Protein AF-A0A9X4HGN8-F1 (afdb_monomer)

Foldseek 3Di:
DDPDDDLEAEPDVQDDDPVNVVVCVVVVRQAYDHDAQAQDDPDDDRPHGHDDDDDPVCVVVVVVVVVSHVVRPDD

Sequence (75 aa):
GCNRPLPVYCYPNGDNDERVRQQIADHDYPFALGTGTGIYRGEGDPLNLPRFGVSQRSARNPELLSWRIYRGARP

Secondary structure (DSSP, 8-state):
--SS--SEEE-GGG---HHHHHHHHHTT--EEE-S--S---S-S-GGGB------HHHHH-HHHHHHHHHHHT--

Organism: NCBI:txid2745512

Structure (mmCIF, N/CA/C/O backbone):
data_AF-A0A9X4HGN8-F1
#
_entry.id   AF-A0A9X4HGN8-F1
#
loop_
_atom_site.group_PDB
_atom_site.id
_atom_site.type_symbol
_atom_site.label_atom_id
_atom_site.label_alt_id
_atom_site.label_comp_id
_atom_site.label_asym_id
_atom_site.label_entity_id
_atom_site.label_seq_id
_atom_site.pdbx_PDB_ins_code
_atom_site.Cartn_x
_atom_site.Cartn_y
_atom_site.Cartn_z
_atom_site.occupancy
_atom_site.B_iso_or_equiv
_atom_site.auth_seq_id
_atom_site.auth_comp_id
_atom_site.auth_asym_id
_atom_site.auth_atom_id
_atom_site.pdbx_PDB_model_num
ATOM 1 N N . GLY A 1 1 ? -9.987 -21.529 10.880 1.00 60.78 1 GLY A N 1
ATOM 2 C CA . GLY A 1 1 ? -9.749 -20.107 10.555 1.00 60.78 1 GLY A CA 1
ATOM 3 C C . GLY A 1 1 ? -8.325 -19.738 10.922 1.00 60.78 1 GLY A C 1
ATOM 4 O O . GLY A 1 1 ? -7.730 -20.447 11.723 1.00 60.78 1 GLY A O 1
ATOM 5 N N . CYS A 1 2 ? -7.760 -18.688 10.324 1.00 73.56 2 CYS A N 1
ATOM 6 C CA . CYS A 1 2 ? -6.430 -18.193 10.698 1.00 73.56 2 CYS A CA 1
ATOM 7 C C . CYS A 1 2 ? -6.499 -17.516 12.077 1.00 73.56 2 CYS A C 1
ATOM 9 O O . CYS A 1 2 ? -7.313 -16.619 12.265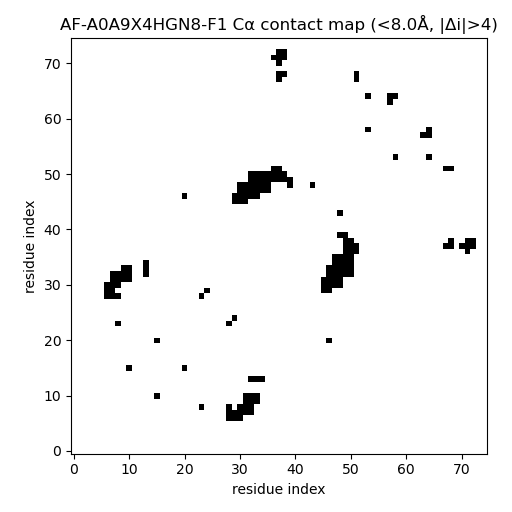 1.00 73.56 2 CYS A O 1
ATOM 11 N N . ASN A 1 3 ? -5.658 -17.932 13.030 1.00 77.25 3 ASN A N 1
ATOM 12 C CA . ASN A 1 3 ? -5.717 -17.443 14.417 1.00 77.25 3 ASN A CA 1
ATOM 13 C C . ASN A 1 3 ? -5.190 -16.010 14.597 1.00 77.25 3 AS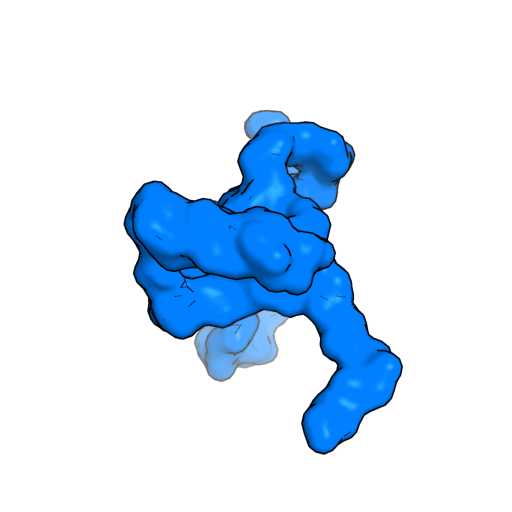N A C 1
ATOM 15 O O . ASN A 1 3 ? -5.437 -15.393 15.628 1.00 77.25 3 ASN A O 1
ATOM 19 N N . ARG A 1 4 ? -4.438 -15.487 13.623 1.00 80.44 4 ARG A N 1
ATOM 20 C CA . ARG A 1 4 ? -3.898 -14.120 13.611 1.00 80.44 4 ARG A CA 1
ATOM 21 C C . ARG A 1 4 ? -3.877 -13.620 12.166 1.00 80.44 4 ARG A C 1
ATOM 23 O O . ARG A 1 4 ? -2.846 -13.761 11.505 1.00 80.44 4 ARG A O 1
ATOM 30 N N . PRO A 1 5 ? -5.005 -13.122 11.635 1.00 80.69 5 PRO A N 1
ATOM 31 C CA . PRO A 1 5 ? -5.008 -12.543 10.301 1.00 80.69 5 PRO A CA 1
ATOM 32 C C . PRO A 1 5 ? -4.029 -11.367 10.252 1.00 80.69 5 PRO A C 1
ATOM 34 O O . PRO A 1 5 ? -3.845 -10.646 11.235 1.00 80.69 5 PRO A O 1
ATOM 37 N N . LEU A 1 6 ? -3.369 -11.195 9.107 1.00 85.25 6 LEU A N 1
ATOM 38 C CA . LEU A 1 6 ? -2.559 -10.006 8.876 1.00 85.25 6 LEU A CA 1
ATOM 39 C C . LEU A 1 6 ? -3.469 -8.770 8.953 1.00 85.25 6 LEU A C 1
ATOM 41 O O . LEU A 1 6 ? -4.590 -8.825 8.444 1.00 85.25 6 LEU A O 1
ATOM 45 N N . PRO A 1 7 ? -2.998 -7.649 9.521 1.00 90.00 7 PRO A N 1
ATOM 46 C CA . PRO A 1 7 ? -3.791 -6.431 9.675 1.00 90.00 7 PRO A CA 1
ATOM 47 C C . PRO A 1 7 ? -3.915 -5.652 8.352 1.00 90.00 7 PRO A C 1
ATOM 49 O O . PRO A 1 7 ? -3.951 -4.428 8.348 1.00 90.00 7 PRO A O 1
ATOM 52 N N . VAL A 1 8 ? -3.899 -6.338 7.209 1.00 93.31 8 VAL A N 1
ATOM 53 C CA . VAL A 1 8 ? -3.944 -5.719 5.886 1.00 93.31 8 VAL A CA 1
ATOM 54 C C . VAL A 1 8 ? -4.794 -6.554 4.941 1.00 93.31 8 VAL A C 1
ATOM 56 O O . VAL A 1 8 ? -4.625 -7.771 4.844 1.00 93.31 8 VAL A O 1
ATOM 59 N N . TYR A 1 9 ? -5.695 -5.883 4.231 1.00 94.25 9 TYR A N 1
ATOM 60 C CA . TYR A 1 9 ? -6.495 -6.475 3.171 1.00 94.25 9 TYR A CA 1
ATOM 61 C C . TYR A 1 9 ? -5.860 -6.231 1.795 1.00 94.25 9 TYR A C 1
ATOM 63 O O . TYR A 1 9 ? -5.297 -5.171 1.522 1.00 94.25 9 TYR A O 1
ATOM 71 N N . CYS A 1 10 ? -5.966 -7.203 0.893 1.00 93.69 10 CYS A N 1
ATOM 72 C CA . CYS A 1 10 ? -5.494 -7.075 -0.483 1.00 93.69 10 CYS A CA 1
ATOM 73 C C . CYS A 1 10 ? -6.687 -7.176 -1.426 1.00 93.69 10 CYS A C 1
ATOM 75 O O . CYS A 1 10 ? -7.215 -8.272 -1.611 1.00 93.69 10 CYS A O 1
ATOM 77 N N . TYR A 1 11 ? -7.079 -6.064 -2.054 1.00 95.31 11 TYR A N 1
ATOM 78 C CA . TYR A 1 11 ? -8.140 -6.092 -3.058 1.00 95.31 11 TYR A CA 1
ATOM 79 C C . TYR A 1 11 ? -7.742 -7.003 -4.225 1.00 95.31 11 TYR A C 1
ATOM 81 O O . TYR A 1 11 ? -6.689 -6.776 -4.846 1.00 95.31 11 TYR A O 1
ATOM 89 N N . PRO A 1 12 ? -8.558 -8.016 -4.563 1.00 93.12 12 PRO A N 1
ATOM 90 C CA . PRO A 1 12 ? -8.372 -8.788 -5.784 1.00 93.12 12 PRO A CA 1
ATOM 91 C C . PRO A 1 12 ? -8.331 -7.843 -6.987 1.00 93.12 12 PRO A C 1
ATOM 93 O O . PRO A 1 12 ? -9.168 -6.956 -7.100 1.00 93.12 12 PRO A O 1
ATOM 96 N N . ASN A 1 13 ? -7.305 -7.965 -7.834 1.00 89.88 13 ASN A N 1
ATOM 97 C CA . ASN A 1 13 ? -7.019 -7.063 -8.967 1.00 89.88 13 ASN A CA 1
ATOM 98 C C . ASN A 1 13 ? -6.866 -5.564 -8.630 1.00 89.88 13 ASN A C 1
ATOM 100 O O . ASN A 1 13 ? -6.510 -4.778 -9.503 1.00 89.88 13 ASN A O 1
ATOM 104 N N . GLY A 1 14 ? -7.007 -5.167 -7.362 1.00 91.38 14 GLY A N 1
ATOM 105 C CA . GLY A 1 14 ? -7.131 -3.767 -6.967 1.00 91.38 14 GLY A CA 1
ATOM 106 C C . GLY A 1 14 ? -8.558 -3.217 -7.031 1.00 91.38 14 GLY A C 1
ATOM 107 O O . GLY A 1 14 ? -8.743 -2.031 -6.770 1.00 91.38 14 GLY A O 1
ATOM 108 N N . ASP A 1 15 ? -9.547 -4.053 -7.347 1.00 93.19 15 ASP A N 1
ATOM 109 C CA . ASP A 1 15 ? -10.937 -3.639 -7.494 1.00 93.19 15 ASP A CA 1
ATOM 110 C C . ASP A 1 15 ? -11.536 -3.319 -6.125 1.00 93.19 15 ASP A C 1
ATOM 112 O O . ASP A 1 15 ? -11.565 -4.151 -5.215 1.00 93.19 15 ASP A O 1
ATOM 116 N N . ASN A 1 16 ? -12.004 -2.086 -5.976 1.00 94.06 16 ASN A N 1
ATOM 117 C CA . ASN A 1 16 ? -12.678 -1.627 -4.777 1.00 94.06 16 ASN A CA 1
ATOM 118 C C . ASN A 1 16 ? -13.689 -0.539 -5.130 1.00 94.06 16 ASN A C 1
ATOM 120 O O . ASN A 1 16 ? -13.419 0.337 -5.949 1.00 94.06 16 ASN A O 1
ATOM 124 N N . ASP A 1 17 ? -14.854 -0.624 -4.502 1.00 94.44 17 ASP A N 1
ATOM 125 C CA . ASP A 1 17 ? -15.877 0.411 -4.478 1.00 94.44 17 ASP A CA 1
ATOM 126 C C . ASP A 1 17 ? -16.202 0.750 -3.015 1.00 94.44 17 ASP A C 1
ATOM 128 O O . ASP A 1 17 ? -15.670 0.144 -2.078 1.00 94.44 17 ASP A O 1
ATOM 132 N N . GLU A 1 18 ? -17.076 1.728 -2.801 1.00 94.50 18 GLU A N 1
ATOM 133 C CA . GLU A 1 18 ? -17.473 2.156 -1.458 1.00 94.50 18 GLU A CA 1
ATOM 134 C C . GLU A 1 18 ? -18.080 1.014 -0.629 1.00 94.50 18 GLU A C 1
ATOM 136 O O . GLU A 1 18 ? -17.789 0.880 0.558 1.00 94.50 18 GLU A O 1
ATOM 141 N N . ARG A 1 19 ? -18.842 0.117 -1.265 1.00 95.69 19 ARG A N 1
ATOM 142 C CA . ARG A 1 19 ? -19.467 -1.031 -0.599 1.00 95.69 19 ARG A CA 1
ATOM 143 C C . ARG A 1 19 ? -18.423 -2.025 -0.088 1.00 95.69 19 ARG A C 1
ATOM 145 O O . ARG A 1 19 ? -18.531 -2.495 1.042 1.00 95.69 19 ARG A O 1
ATOM 152 N N . VAL A 1 20 ? -17.415 -2.359 -0.895 1.00 94.69 20 VAL A N 1
ATOM 153 C CA . VAL A 1 20 ? -16.309 -3.240 -0.485 1.00 94.69 20 VAL A CA 1
ATOM 154 C C . VAL A 1 20 ? -15.479 -2.574 0.610 1.00 94.69 20 VAL A C 1
ATOM 156 O O . VAL A 1 20 ? -15.116 -3.232 1.584 1.00 94.69 20 VAL A O 1
ATOM 159 N N . ARG A 1 21 ? -15.216 -1.270 0.490 1.00 94.25 21 ARG A N 1
ATOM 160 C CA . ARG A 1 21 ? -14.480 -0.506 1.506 1.00 94.25 21 ARG A CA 1
ATOM 161 C C . ARG A 1 21 ? -15.210 -0.488 2.849 1.00 94.25 21 ARG A C 1
ATOM 163 O O . ARG A 1 21 ? -14.559 -0.668 3.873 1.00 94.25 21 ARG A O 1
ATOM 170 N N . GLN A 1 22 ? -16.538 -0.350 2.842 1.00 94.12 22 GLN A N 1
ATOM 171 C CA . GLN A 1 22 ? -17.348 -0.428 4.057 1.00 94.12 22 GLN A CA 1
ATOM 172 C C . GLN A 1 22 ? -17.220 -1.801 4.721 1.00 94.12 22 GLN A C 1
ATOM 174 O O . GLN A 1 22 ? -16.939 -1.877 5.908 1.00 94.12 22 GLN A O 1
ATOM 179 N N . GLN A 1 23 ? -17.326 -2.886 3.948 1.00 94.06 23 GLN A N 1
ATOM 180 C CA . GLN A 1 23 ? -17.158 -4.237 4.494 1.00 94.06 23 GLN A CA 1
ATOM 181 C C . GLN A 1 23 ? -15.773 -4.439 5.117 1.00 94.06 23 GLN A C 1
ATOM 183 O O . GLN A 1 23 ? -15.648 -5.027 6.181 1.00 94.06 23 GLN A O 1
ATOM 188 N N . ILE A 1 24 ? -14.716 -3.930 4.492 1.00 92.69 24 ILE A N 1
ATOM 189 C CA . ILE A 1 24 ? -13.363 -4.028 5.054 1.00 92.69 24 ILE A CA 1
ATOM 190 C C . ILE A 1 24 ? -13.261 -3.291 6.392 1.00 92.69 24 ILE A C 1
ATOM 192 O O . ILE A 1 24 ? -12.658 -3.825 7.323 1.00 92.69 24 ILE A O 1
ATOM 196 N N . ALA A 1 25 ? -13.874 -2.110 6.497 1.00 89.62 25 ALA A N 1
ATOM 197 C CA . ALA A 1 25 ? -13.936 -1.357 7.745 1.00 89.62 25 ALA A CA 1
ATOM 198 C C . ALA A 1 25 ? -14.740 -2.101 8.826 1.00 89.62 25 ALA A C 1
ATOM 200 O O . ALA A 1 25 ? -14.272 -2.202 9.955 1.00 89.62 25 ALA A O 1
ATOM 201 N N . ASP A 1 26 ? -15.886 -2.692 8.471 1.00 92.69 26 ASP A N 1
ATOM 202 C CA . ASP A 1 26 ? -16.728 -3.485 9.384 1.00 92.69 26 ASP A CA 1
ATOM 203 C C . ASP A 1 26 ? -16.012 -4.749 9.904 1.00 92.69 26 ASP A C 1
ATOM 205 O O . ASP A 1 26 ? -16.367 -5.296 10.946 1.00 92.69 26 ASP A O 1
ATOM 209 N N . HIS A 1 27 ? -15.001 -5.222 9.172 1.00 90.25 27 HIS A N 1
ATOM 210 C CA . HIS A 1 27 ? -14.143 -6.349 9.534 1.00 90.25 27 HIS A CA 1
ATOM 211 C C . HIS A 1 27 ? -12.857 -5.930 10.275 1.00 90.25 27 HIS A C 1
ATOM 213 O O . HIS A 1 27 ? -11.940 -6.744 10.414 1.00 90.25 27 HIS A O 1
ATOM 219 N N . AS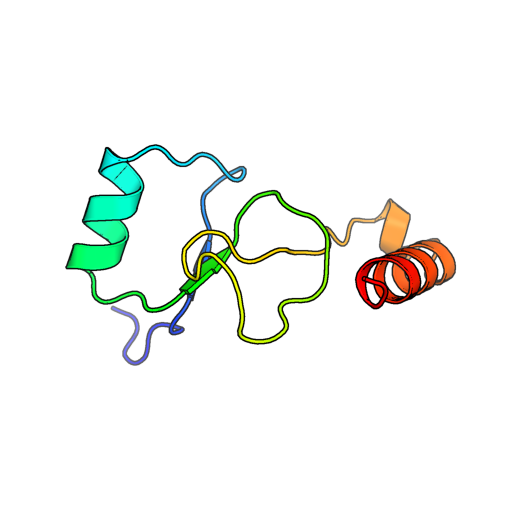P A 1 28 ? -12.783 -4.679 10.743 1.00 90.50 28 ASP A N 1
ATOM 220 C CA . ASP A 1 28 ? -11.677 -4.115 11.524 1.00 90.50 28 ASP A CA 1
ATOM 221 C C . ASP A 1 28 ? -10.309 -4.189 10.827 1.00 90.50 28 ASP A C 1
ATOM 223 O O . ASP A 1 28 ? -9.262 -4.265 11.476 1.00 90.50 28 ASP A O 1
ATOM 227 N N . TYR A 1 29 ? -10.275 -4.160 9.491 1.00 92.81 29 TYR A N 1
ATOM 228 C CA . TYR A 1 29 ? -9.010 -4.046 8.772 1.00 92.81 29 TYR A CA 1
ATOM 229 C C . TYR A 1 29 ? -8.501 -2.601 8.829 1.00 92.81 29 TYR A C 1
ATOM 231 O O . TYR A 1 29 ? -9.117 -1.711 8.242 1.00 92.81 29 TYR A O 1
ATOM 239 N N . PRO A 1 30 ? -7.339 -2.345 9.458 1.00 93.06 30 PRO A N 1
ATOM 240 C CA . PRO A 1 30 ? -6.809 -0.990 9.559 1.00 93.06 30 PRO A CA 1
ATOM 241 C C . PRO A 1 30 ? -6.147 -0.519 8.258 1.00 93.06 30 PRO A C 1
ATOM 243 O O . PRO A 1 30 ? -5.951 0.679 8.079 1.00 93.06 30 PRO A O 1
ATOM 246 N N . PHE A 1 31 ? -5.782 -1.444 7.362 1.00 95.25 31 PHE A N 1
ATOM 247 C CA . PHE A 1 31 ? -5.075 -1.142 6.121 1.00 95.25 31 PHE A CA 1
ATOM 248 C C . PHE A 1 31 ? -5.590 -1.972 4.945 1.00 95.25 31 PHE A C 1
ATOM 250 O O . PHE A 1 31 ? -5.940 -3.143 5.110 1.00 95.25 31 PHE A O 1
ATOM 257 N N . ALA A 1 32 ? -5.533 -1.411 3.735 1.00 95.88 32 ALA A N 1
ATOM 258 C CA . ALA A 1 32 ? -5.726 -2.174 2.505 1.00 95.88 32 ALA A CA 1
ATOM 259 C C . ALA A 1 32 ? -4.797 -1.718 1.369 1.00 95.88 32 ALA A C 1
ATOM 261 O O . ALA A 1 32 ? -4.515 -0.531 1.222 1.00 95.88 32 ALA A O 1
ATOM 262 N N . LEU A 1 33 ? -4.313 -2.665 0.557 1.00 95.31 33 LEU A N 1
ATOM 263 C CA . LEU A 1 33 ? -3.431 -2.394 -0.584 1.00 95.31 33 LEU A CA 1
ATOM 264 C C . LEU A 1 33 ? -4.231 -2.060 -1.846 1.00 95.31 33 LEU A C 1
ATOM 266 O O . LEU A 1 33 ? -4.890 -2.938 -2.404 1.00 95.31 33 LEU A O 1
ATOM 270 N N . GLY A 1 34 ? -4.091 -0.831 -2.336 1.00 93.12 34 GLY A N 1
ATOM 271 C CA . GLY A 1 34 ? -4.715 -0.350 -3.566 1.00 93.12 34 GLY A CA 1
ATOM 272 C C . GLY A 1 34 ? -3.899 -0.603 -4.837 1.00 93.12 34 GLY A C 1
ATOM 273 O O . GLY A 1 34 ? -3.029 -1.475 -4.902 1.00 93.12 34 GLY A O 1
ATOM 274 N N . THR A 1 35 ? -4.180 0.178 -5.881 1.00 90.12 35 THR A N 1
ATOM 275 C CA . THR A 1 35 ? -3.497 0.105 -7.192 1.00 90.12 35 THR A CA 1
ATOM 276 C C . THR A 1 35 ? -2.409 1.158 -7.383 1.00 90.12 35 THR A C 1
ATOM 278 O O . THR A 1 35 ? -1.610 1.044 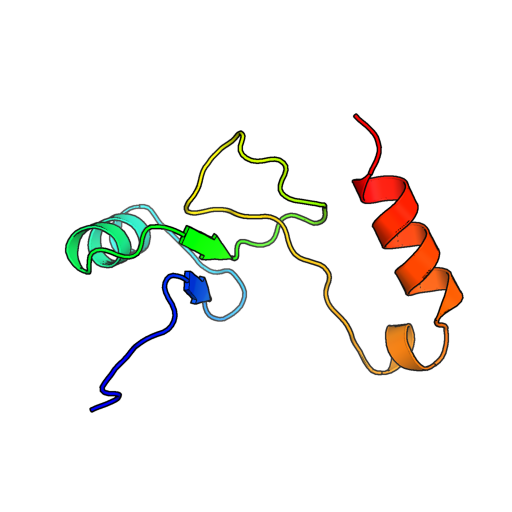-8.315 1.00 90.12 35 THR A O 1
ATOM 281 N N . GLY A 1 36 ? -2.343 2.156 -6.497 1.00 89.44 36 GLY A N 1
ATOM 282 C CA . GLY A 1 36 ? -1.304 3.181 -6.519 1.00 89.44 36 GLY A CA 1
ATOM 283 C C . GLY A 1 36 ? 0.099 2.579 -6.415 1.00 89.44 36 GLY A C 1
ATOM 284 O O . GLY A 1 36 ? 0.306 1.550 -5.773 1.00 89.44 36 GLY A O 1
ATOM 285 N N . THR A 1 37 ? 1.079 3.223 -7.048 1.00 89.94 37 THR A N 1
ATOM 286 C CA . THR A 1 37 ? 2.492 2.826 -6.974 1.00 89.94 37 THR A CA 1
ATOM 287 C C . THR A 1 37 ? 3.268 3.832 -6.137 1.00 89.94 37 THR A C 1
ATOM 289 O O . THR A 1 37 ? 3.232 5.021 -6.434 1.00 89.94 37 THR A O 1
ATOM 292 N N . GLY A 1 38 ? 3.994 3.369 -5.120 1.00 91.88 38 GLY A N 1
ATOM 293 C CA . GLY A 1 38 ? 4.725 4.258 -4.219 1.00 91.88 38 GLY A CA 1
ATOM 294 C C . GLY A 1 38 ? 5.062 3.625 -2.874 1.00 91.88 38 GLY A C 1
ATOM 295 O O . GLY A 1 38 ? 4.879 2.425 -2.672 1.00 91.88 38 GLY A O 1
ATOM 296 N N . ILE A 1 39 ? 5.564 4.459 -1.964 1.00 91.88 39 ILE A N 1
ATOM 297 C CA . ILE A 1 39 ? 5.913 4.087 -0.592 1.00 91.88 39 ILE A CA 1
ATOM 298 C C . ILE A 1 39 ? 4.917 4.755 0.349 1.00 91.88 39 ILE A C 1
ATOM 300 O O . ILE A 1 39 ? 4.772 5.976 0.329 1.00 91.88 39 ILE A O 1
ATOM 304 N N . TYR A 1 40 ? 4.252 3.963 1.187 1.00 92.25 40 TYR A N 1
ATOM 305 C CA . TYR A 1 40 ? 3.411 4.506 2.247 1.00 92.25 40 TYR A CA 1
ATOM 306 C C . TYR A 1 40 ? 4.273 5.168 3.326 1.00 92.25 40 TYR A C 1
ATOM 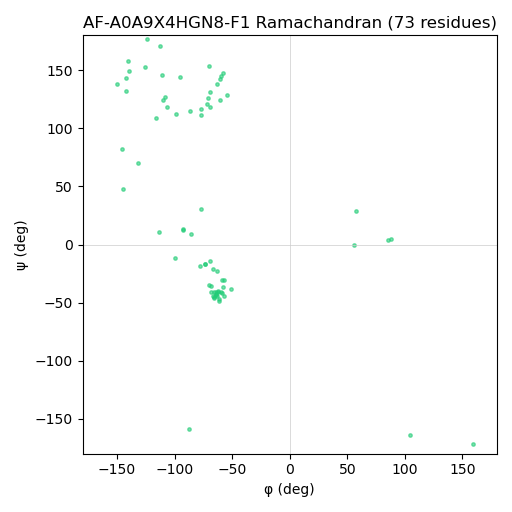308 O O . TYR A 1 40 ? 5.246 4.577 3.795 1.00 92.25 40 TYR A O 1
ATOM 316 N N . ARG A 1 41 ? 3.914 6.395 3.717 1.00 90.69 41 ARG A N 1
ATOM 317 C CA . ARG A 1 41 ? 4.666 7.213 4.685 1.00 90.69 41 ARG A CA 1
ATOM 318 C C . ARG A 1 41 ? 3.929 7.468 5.999 1.00 90.69 41 ARG A C 1
ATOM 320 O O . ARG A 1 41 ? 4.387 8.279 6.789 1.00 90.69 41 ARG A O 1
ATOM 327 N N . GLY A 1 42 ? 2.813 6.780 6.236 1.00 91.31 42 GLY A N 1
ATOM 328 C CA . GLY A 1 42 ? 1.959 7.033 7.402 1.00 91.31 42 GLY A CA 1
ATOM 329 C C . GLY A 1 42 ? 0.899 8.117 7.182 1.00 91.31 42 GLY A C 1
ATOM 330 O O . GLY A 1 42 ? 0.179 8.443 8.116 1.00 91.31 42 GLY A O 1
ATOM 331 N N . GLU A 1 43 ? 0.788 8.650 5.964 1.00 90.50 43 GLU A N 1
ATOM 332 C CA . GLU A 1 43 ? -0.193 9.666 5.574 1.00 90.50 43 GLU A CA 1
ATOM 333 C C . GLU A 1 43 ? -0.988 9.204 4.345 1.00 90.50 43 GLU A C 1
ATOM 335 O O . GLU A 1 43 ? -0.480 8.439 3.517 1.00 90.50 43 GLU A O 1
ATOM 340 N N . GLY A 1 44 ? -2.219 9.700 4.208 1.00 90.50 44 GLY A N 1
ATOM 341 C CA . GLY A 1 44 ? -3.131 9.369 3.112 1.00 90.50 44 GLY A CA 1
ATOM 342 C C . GLY A 1 44 ? -4.249 8.409 3.522 1.00 90.50 44 GLY A C 1
ATOM 343 O O . GLY A 1 44 ? -4.532 8.231 4.703 1.00 90.50 44 GLY A O 1
ATOM 344 N N . ASP A 1 45 ? -4.908 7.818 2.527 1.00 93.12 45 ASP A N 1
ATOM 345 C CA . ASP A 1 45 ? -6.014 6.880 2.726 1.00 93.12 45 ASP A CA 1
ATOM 346 C C . ASP A 1 45 ? -5.488 5.493 3.155 1.00 93.12 45 ASP A C 1
ATOM 348 O O . ASP A 1 45 ? -4.867 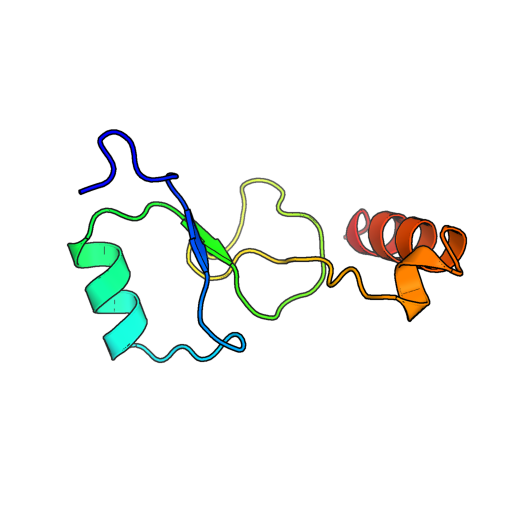4.799 2.339 1.00 93.12 45 ASP A O 1
ATOM 352 N N . PRO A 1 46 ? -5.731 5.050 4.404 1.00 93.06 46 PRO A N 1
ATOM 353 C CA . PRO A 1 46 ? -5.209 3.782 4.909 1.00 93.06 46 PRO A CA 1
ATOM 354 C C . PRO A 1 46 ? -5.819 2.564 4.202 1.00 93.06 46 PRO A C 1
ATOM 356 O O . PRO A 1 46 ? -5.208 1.496 4.178 1.00 93.06 46 PRO A O 1
ATOM 359 N N . LEU A 1 47 ? -6.987 2.716 3.568 1.00 94.25 47 LEU A N 1
ATOM 360 C CA . LEU A 1 47 ? -7.637 1.659 2.794 1.00 94.25 47 LEU A CA 1
ATOM 361 C C . LEU A 1 47 ? -7.262 1.694 1.305 1.00 94.25 47 LEU A C 1
ATOM 363 O O . LEU A 1 47 ? -7.898 1.012 0.500 1.00 94.25 47 LEU A O 1
ATOM 367 N N . ASN A 1 48 ? -6.234 2.465 0.936 1.00 94.38 48 ASN A N 1
ATOM 368 C CA . ASN A 1 48 ? -5.715 2.570 -0.425 1.00 94.38 48 ASN A CA 1
ATOM 369 C C . ASN A 1 48 ? -4.183 2.747 -0.437 1.00 94.38 48 ASN A C 1
ATOM 371 O O . ASN A 1 48 ? -3.635 3.620 -1.114 1.00 94.38 48 ASN A O 1
ATOM 375 N N . LEU A 1 49 ? -3.472 1.916 0.328 1.00 95.25 49 LEU A N 1
ATOM 376 C CA . LEU A 1 49 ? -2.016 1.980 0.419 1.00 95.25 49 LEU A CA 1
ATOM 377 C C . LEU A 1 49 ? -1.355 1.674 -0.937 1.00 95.25 49 LEU A C 1
ATOM 379 O O . LEU A 1 49 ? -1.759 0.722 -1.618 1.00 95.25 49 LEU A O 1
ATOM 383 N N . PRO A 1 50 ? -0.306 2.422 -1.325 1.00 94.31 50 PRO A N 1
ATOM 384 C CA . PRO A 1 50 ? 0.433 2.151 -2.548 1.00 94.31 50 PRO A CA 1
ATOM 385 C C . PRO A 1 50 ? 1.254 0.855 -2.446 1.00 94.31 50 PRO A C 1
ATOM 387 O O . PRO A 1 50 ? 1.686 0.448 -1.367 1.00 94.31 50 PRO A O 1
ATOM 390 N N . ARG A 1 51 ? 1.518 0.219 -3.593 1.00 92.69 51 ARG A N 1
ATOM 391 C CA . ARG A 1 51 ? 2.291 -1.029 -3.701 1.00 92.69 51 ARG A CA 1
ATOM 392 C C . ARG A 1 51 ? 3.218 -1.040 -4.917 1.00 92.69 51 ARG A C 1
ATOM 394 O O . ARG A 1 51 ? 2.962 -0.376 -5.917 1.00 92.69 51 ARG A O 1
ATOM 401 N N . PHE A 1 52 ? 4.261 -1.869 -4.883 1.00 91.38 52 PHE A N 1
ATOM 402 C CA . PHE A 1 52 ? 5.069 -2.182 -6.066 1.00 91.38 52 PHE A CA 1
ATOM 403 C C . PHE A 1 52 ? 4.773 -3.599 -6.552 1.00 91.38 52 PHE A C 1
ATOM 405 O O . PHE A 1 52 ? 5.029 -4.574 -5.852 1.00 91.38 52 PHE A O 1
ATOM 412 N N . GLY A 1 53 ? 4.273 -3.724 -7.781 1.00 86.94 53 GLY A N 1
ATOM 413 C CA . GLY A 1 53 ? 4.152 -5.026 -8.431 1.00 86.94 53 GLY A CA 1
ATOM 414 C C . GLY A 1 53 ? 5.531 -5.594 -8.773 1.00 86.94 53 GLY A C 1
ATOM 415 O O . GLY A 1 53 ? 6.259 -5.008 -9.582 1.00 86.94 53 GLY A O 1
ATOM 416 N N . VAL A 1 54 ? 5.869 -6.745 -8.190 1.00 87.81 54 VAL A N 1
ATOM 417 C CA . VAL A 1 54 ? 7.055 -7.529 -8.552 1.00 87.81 54 VAL A CA 1
ATOM 418 C C . VAL A 1 54 ? 6.616 -8.647 -9.490 1.00 87.81 54 VAL A C 1
ATOM 420 O O . VAL A 1 54 ? 5.882 -9.552 -9.112 1.00 87.81 54 VAL A O 1
ATOM 423 N N . SER A 1 55 ? 7.054 -8.557 -10.741 1.00 87.38 55 SER A N 1
ATOM 424 C CA . SER A 1 55 ? 6.806 -9.565 -11.777 1.00 87.38 55 SER A CA 1
ATOM 425 C C . SER A 1 55 ? 8.112 -10.247 -12.178 1.00 87.38 55 SER A C 1
ATOM 42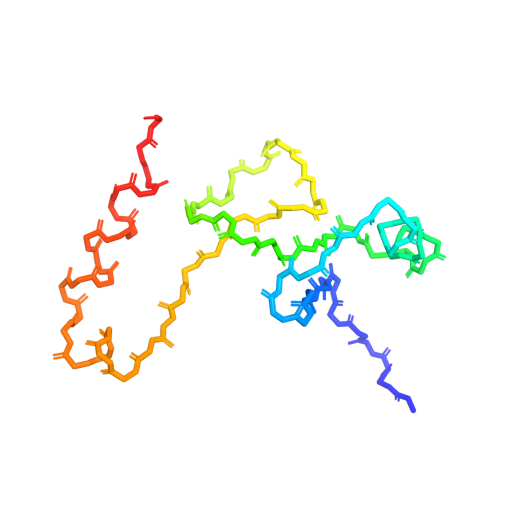7 O O . SER A 1 55 ? 9.189 -9.744 -11.861 1.00 87.38 55 SER A O 1
ATOM 429 N N . GLN A 1 56 ? 8.042 -11.322 -12.967 1.00 89.56 56 GLN A N 1
ATOM 430 C CA . GLN A 1 56 ? 9.223 -11.933 -13.601 1.00 89.56 56 GLN A CA 1
ATOM 431 C C . GLN A 1 56 ? 10.080 -10.904 -14.356 1.00 89.56 56 GLN A C 1
ATOM 433 O O . GLN A 1 56 ? 11.305 -10.942 -14.288 1.00 89.56 56 GLN A O 1
ATOM 438 N N . ARG A 1 57 ? 9.451 -9.926 -15.023 1.00 86.62 57 ARG A N 1
ATOM 439 C CA . ARG A 1 57 ? 10.167 -8.835 -15.701 1.00 86.62 57 ARG A CA 1
ATOM 440 C C . ARG A 1 57 ? 10.956 -7.977 -14.713 1.00 86.62 57 ARG A C 1
ATOM 442 O O . ARG A 1 57 ? 12.104 -7.652 -14.987 1.00 86.62 57 ARG A O 1
ATOM 449 N N . SER A 1 58 ? 10.350 -7.622 -13.583 1.00 82.62 58 SER A N 1
ATOM 450 C CA . SER A 1 58 ? 10.998 -6.836 -12.526 1.00 82.62 58 SER A CA 1
ATOM 451 C C . SER A 1 58 ? 12.083 -7.635 -11.800 1.00 82.62 58 SER A C 1
ATOM 453 O O . SER A 1 58 ? 13.108 -7.073 -11.450 1.00 82.62 58 SER A O 1
ATOM 455 N N . ALA A 1 59 ? 11.889 -8.943 -11.621 1.00 83.94 59 ALA A N 1
ATOM 456 C CA . ALA A 1 59 ? 12.875 -9.835 -11.015 1.00 83.94 59 ALA A CA 1
ATOM 457 C C . ALA A 1 59 ? 14.111 -10.038 -11.908 1.00 83.94 59 ALA A C 1
ATOM 459 O O . ALA A 1 59 ? 15.225 -10.113 -11.405 1.00 83.94 59 ALA A O 1
ATOM 460 N N . ARG A 1 60 ? 13.927 -10.082 -13.236 1.00 90.38 60 ARG A N 1
ATOM 461 C CA . ARG A 1 60 ? 15.025 -10.162 -14.217 1.00 90.38 60 ARG A CA 1
ATOM 462 C C . ARG A 1 60 ? 15.805 -8.854 -14.391 1.00 90.38 60 ARG A C 1
ATOM 464 O O . ARG A 1 60 ? 16.886 -8.891 -14.957 1.00 90.38 60 ARG A O 1
ATOM 471 N N . ASN A 1 61 ? 15.242 -7.730 -13.950 1.00 89.25 61 ASN A N 1
ATOM 472 C CA . ASN A 1 61 ? 15.801 -6.384 -14.107 1.00 89.25 61 ASN A CA 1
ATOM 473 C C . ASN A 1 61 ? 15.734 -5.675 -12.743 1.00 89.25 61 ASN A C 1
ATOM 475 O O . ASN A 1 61 ? 14.865 -4.817 -12.541 1.00 89.25 61 ASN A O 1
ATOM 479 N N . PRO A 1 62 ? 16.549 -6.087 -11.755 1.00 87.94 62 PRO A N 1
ATOM 480 C CA . PRO A 1 62 ? 16.462 -5.573 -10.387 1.00 87.94 62 PRO A CA 1
ATOM 481 C C . PRO A 1 62 ? 16.607 -4.045 -10.316 1.00 87.94 62 PRO A C 1
ATOM 483 O O . PRO A 1 62 ? 15.956 -3.401 -9.495 1.00 87.94 62 PRO A O 1
ATOM 486 N N . GLU A 1 63 ? 17.366 -3.437 -11.226 1.00 93.44 63 GLU A N 1
ATOM 487 C CA . GLU A 1 63 ? 17.492 -1.989 -11.386 1.00 93.44 63 GLU A CA 1
ATOM 488 C C . GLU A 1 63 ? 16.156 -1.290 -11.672 1.00 93.44 63 GLU A C 1
ATOM 490 O O . GLU A 1 63 ? 15.946 -0.167 -11.212 1.00 93.44 63 GLU A O 1
ATOM 495 N N . LEU A 1 64 ? 15.207 -1.952 -12.345 1.00 89.62 64 LEU A N 1
ATOM 496 C CA . LEU A 1 64 ? 13.867 -1.408 -12.566 1.00 89.62 64 LEU A CA 1
ATOM 497 C C . LEU A 1 64 ? 13.072 -1.328 -11.258 1.00 89.62 64 LEU A C 1
ATOM 499 O O . LEU A 1 64 ? 12.362 -0.346 -11.030 1.00 89.62 64 LEU A O 1
ATOM 503 N N . LEU A 1 65 ? 13.173 -2.347 -10.396 1.00 90.00 65 LEU A N 1
ATOM 504 C CA . LEU A 1 65 ? 12.554 -2.305 -9.070 1.00 90.00 65 LEU A CA 1
ATOM 505 C C . LEU A 1 65 ? 13.220 -1.225 -8.207 1.00 90.00 65 LEU A C 1
ATOM 507 O O . LEU A 1 65 ? 12.514 -0.402 -7.625 1.00 90.0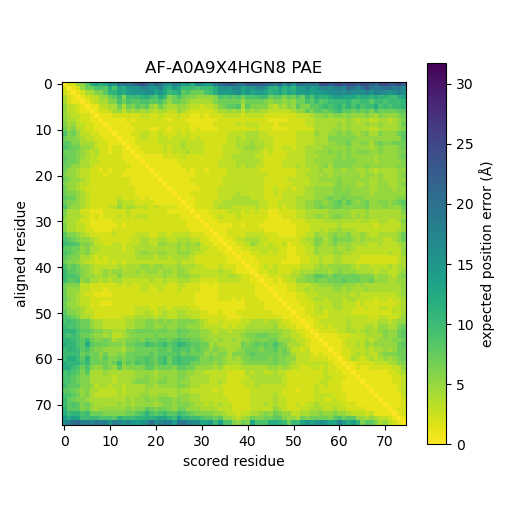0 65 LEU A O 1
ATOM 511 N N . SER A 1 66 ? 14.554 -1.164 -8.202 1.00 91.25 66 SER A N 1
ATOM 512 C CA . SER A 1 66 ? 15.320 -0.129 -7.498 1.00 91.25 66 SER A CA 1
ATOM 513 C C . SER A 1 66 ? 14.931 1.281 -7.946 1.00 91.25 66 SER A C 1
ATOM 515 O O . SER A 1 66 ? 14.688 2.155 -7.115 1.00 91.25 66 SER A O 1
ATOM 517 N N . TRP A 1 67 ? 14.784 1.505 -9.254 1.00 90.44 67 TRP A N 1
ATOM 518 C CA . TRP A 1 67 ? 14.340 2.785 -9.803 1.00 90.44 67 TRP A CA 1
ATOM 519 C C . TRP A 1 67 ? 12.910 3.143 -9.376 1.00 90.44 67 TRP A C 1
ATOM 521 O O . TRP A 1 67 ? 12.646 4.294 -9.026 1.00 90.44 67 TRP A O 1
ATOM 531 N N . ARG A 1 68 ? 11.983 2.175 -9.351 1.00 90.69 68 ARG A N 1
ATOM 532 C CA . ARG A 1 68 ? 10.601 2.396 -8.884 1.00 90.69 68 ARG A CA 1
ATOM 533 C C . ARG A 1 68 ? 10.551 2.778 -7.407 1.00 90.69 68 ARG A C 1
ATOM 535 O O . ARG A 1 68 ? 9.837 3.718 -7.065 1.00 90.69 68 ARG A O 1
ATOM 542 N N . ILE A 1 69 ? 11.334 2.108 -6.561 1.00 91.38 69 ILE A N 1
ATOM 543 C CA . ILE A 1 69 ? 11.469 2.452 -5.137 1.00 91.38 69 ILE A CA 1
ATOM 544 C C . ILE A 1 69 ? 12.035 3.868 -4.996 1.00 91.38 69 ILE A C 1
ATOM 546 O O . ILE A 1 69 ? 11.452 4.696 -4.304 1.00 91.38 69 ILE A O 1
ATOM 550 N N . TYR A 1 70 ? 13.117 4.183 -5.712 1.00 92.12 70 TYR A N 1
ATOM 551 C CA . TYR A 1 70 ? 13.735 5.510 -5.707 1.00 92.12 70 TYR A CA 1
ATOM 552 C C . TYR A 1 70 ? 12.774 6.624 -6.146 1.00 92.12 70 TYR A C 1
ATOM 554 O O . TYR A 1 70 ? 12.739 7.689 -5.533 1.00 92.12 70 TYR A O 1
ATOM 562 N N . ARG A 1 71 ? 11.960 6.386 -7.183 1.00 90.44 71 ARG A N 1
ATOM 563 C CA . ARG A 1 71 ? 10.908 7.318 -7.619 1.00 90.44 71 ARG A CA 1
ATOM 564 C C . ARG A 1 71 ? 9.794 7.451 -6.582 1.00 90.44 71 ARG A C 1
ATOM 566 O O . ARG A 1 71 ? 9.398 8.571 -6.298 1.00 90.44 71 ARG A O 1
ATOM 573 N N . GLY A 1 72 ? 9.324 6.345 -6.003 1.00 87.69 72 GLY A N 1
ATOM 574 C CA . GLY A 1 72 ? 8.290 6.354 -4.961 1.00 87.69 72 GLY A CA 1
ATOM 575 C C . GLY A 1 72 ? 8.753 6.937 -3.622 1.00 87.69 72 GLY A C 1
ATOM 576 O O . GLY A 1 72 ? 7.926 7.253 -2.775 1.00 87.69 72 GLY A O 1
ATOM 577 N N . ALA A 1 73 ? 10.064 7.101 -3.427 1.00 87.62 73 ALA A N 1
ATOM 578 C CA . ALA A 1 73 ? 10.657 7.785 -2.284 1.00 87.62 73 ALA A CA 1
ATOM 579 C C . ALA A 1 73 ? 10.764 9.311 -2.475 1.00 87.62 73 ALA A C 1
ATOM 581 O O . ALA A 1 73 ? 11.389 9.986 -1.652 1.00 87.62 73 ALA A O 1
ATOM 582 N N . ARG A 1 74 ? 10.176 9.885 -3.525 1.00 83.50 74 ARG A N 1
ATOM 583 C CA . ARG A 1 74 ? 10.175 11.335 -3.753 1.00 83.50 74 ARG A CA 1
ATOM 584 C C . ARG A 1 74 ? 8.777 11.930 -3.581 1.00 83.50 74 ARG A C 1
ATOM 586 O O . ARG A 1 74 ? 7.823 11.208 -3.859 1.00 83.50 74 ARG A O 1
ATOM 593 N N . PRO A 1 75 ? 8.676 13.178 -3.077 1.00 64.81 75 PRO A N 1
ATOM 594 C CA . PRO A 1 75 ? 7.410 13.905 -3.004 1.00 64.81 75 PRO A CA 1
ATOM 595 C C . PRO A 1 75 ? 6.771 14.082 -4.383 1.00 64.81 75 PRO A C 1
ATOM 597 O O . PRO A 1 75 ? 7.537 14.192 -5.373 1.00 64.81 75 PRO A O 1
#

Solvent-accessible surface area (backbone atoms only — not comparable to full-atom values): 4602 Å² total; per-residue (Å²): 131,77,94,73,71,71,69,56,43,73,41,70,99,38,64,77,52,72,71,56,50,50,51,42,52,77,67,69,42,72,27,20,42,33,74,45,73,37,61,74,79,92,71,79,60,49,73,48,29,38,40,80,89,82,45,74,70,36,68,77,34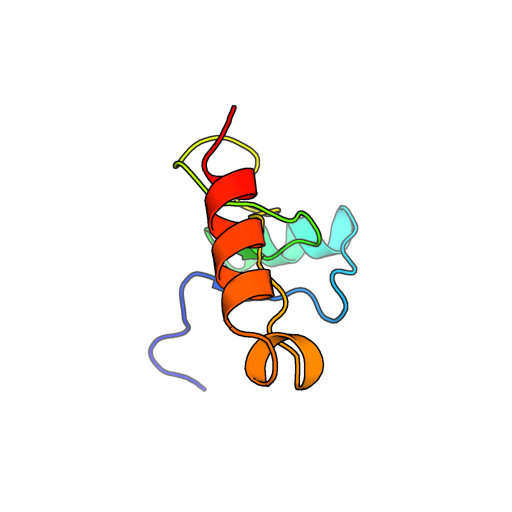,54,67,58,48,52,50,50,52,59,56,31,72,49,135

Nearest PDB structures (foldseek):
  6yef-assembly1_i  TM=2.967E-01  e=7.250E+00  Staphylococcus aureus subsp. aureus NCTC 8325
  6lgl-assembly1_W-60  TM=2.112E-01  e=9.512E+00  Human alphaherpesvirus 3

Mean predicted aligned error: 4.31 Å

pLDDT: mean 89.89, std 6.15, range [60.78, 95.88]

Radius of gyration: 14.35 Å; Cα contacts (8 Å, |Δi|>4): 82; chains: 1; bounding box: 37×34×30 Å